Protein AF-A0A6I7DED6-F1 (afdb_monomer_lite)

Radius of gyration: 20.71 Å; chains: 1; bounding box: 30×33×82 Å

Structure (mmCIF, N/CA/C/O backbone):
data_AF-A0A6I7DED6-F1
#
_entry.id   AF-A0A6I7DED6-F1
#
loop_
_atom_site.group_PDB
_atom_site.id
_atom_site.type_symbol
_atom_site.label_atom_id
_atom_site.label_alt_id
_atom_site.label_comp_id
_atom_site.label_asym_id
_atom_site.label_entity_id
_atom_site.label_seq_id
_atom_site.pdbx_PDB_ins_code
_atom_site.Cartn_x
_atom_site.Cartn_y
_atom_site.Cartn_z
_atom_site.occupancy
_atom_site.B_iso_or_equiv
_atom_site.auth_seq_id
_atom_site.auth_comp_id
_atom_site.auth_asym_id
_atom_site.auth_atom_id
_atom_site.pdbx_PDB_model_num
ATOM 1 N N . MET A 1 1 ? -11.216 18.314 -43.670 1.00 57.22 1 MET A N 1
ATOM 2 C CA . MET A 1 1 ? -9.774 18.507 -43.387 1.00 57.22 1 MET A CA 1
ATOM 3 C C . MET A 1 1 ? -9.491 18.826 -41.912 1.00 57.22 1 MET A C 1
ATOM 5 O O . MET A 1 1 ? -8.658 18.151 -41.330 1.00 57.22 1 MET A O 1
ATOM 9 N N . TYR A 1 2 ? -10.219 19.747 -41.261 1.00 56.91 2 TYR A N 1
ATOM 10 C CA . TYR A 1 2 ? -9.997 20.108 -39.842 1.00 56.91 2 TYR A CA 1
ATOM 11 C C . TYR A 1 2 ? -10.284 19.008 -38.801 1.00 56.91 2 TYR A C 1
ATOM 13 O O . TYR A 1 2 ? -9.629 18.969 -37.765 1.00 56.91 2 TYR A O 1
ATOM 21 N N . GLN A 1 3 ? -11.242 18.110 -39.054 1.00 53.66 3 GLN A N 1
ATOM 22 C CA . GLN A 1 3 ? -11.591 17.065 -38.080 1.00 53.66 3 GLN A CA 1
ATOM 23 C C . GLN A 1 3 ? -10.501 15.985 -37.947 1.00 53.66 3 GLN A C 1
ATOM 25 O O . GLN A 1 3 ? -10.316 15.469 -36.857 1.00 53.66 3 GLN A O 1
ATOM 30 N N . SER A 1 4 ? -9.741 15.688 -39.011 1.00 61.19 4 SER A N 1
ATOM 31 C CA . SER A 1 4 ? -8.722 14.621 -39.000 1.00 61.19 4 SER A CA 1
ATOM 32 C C . SER A 1 4 ? -7.503 14.993 -38.150 1.00 61.19 4 SER A C 1
ATOM 34 O O . SER A 1 4 ? -7.082 14.225 -37.297 1.00 61.19 4 SER A O 1
ATOM 36 N N . ILE A 1 5 ? -6.997 16.219 -38.318 1.00 61.72 5 ILE A N 1
ATOM 37 C CA . ILE A 1 5 ? -5.793 16.709 -37.625 1.00 61.72 5 ILE A CA 1
ATOM 38 C C . ILE A 1 5 ? -6.022 16.786 -36.109 1.00 61.72 5 ILE A C 1
ATOM 40 O O . ILE A 1 5 ? -5.119 16.501 -35.327 1.00 61.72 5 ILE A O 1
ATOM 44 N N . ARG A 1 6 ? -7.244 17.147 -35.692 1.00 59.25 6 ARG A N 1
ATOM 45 C CA . ARG A 1 6 ? -7.618 17.276 -34.278 1.00 59.25 6 ARG A CA 1
ATOM 46 C C . ARG A 1 6 ? -7.724 15.916 -33.581 1.00 59.25 6 ARG A C 1
ATOM 48 O O . ARG A 1 6 ? -7.391 15.824 -32.403 1.00 59.25 6 ARG A O 1
ATOM 55 N N . SER A 1 7 ? -8.132 14.870 -34.300 1.00 66.25 7 SER A N 1
ATOM 56 C CA . SER A 1 7 ? -8.126 13.491 -33.799 1.00 66.25 7 SER A CA 1
ATOM 57 C C . SER A 1 7 ? -6.698 12.974 -33.604 1.00 66.25 7 SER A C 1
ATOM 59 O O . SER A 1 7 ? -6.367 12.497 -32.521 1.00 66.25 7 SER A O 1
ATOM 61 N N . ASP A 1 8 ? -5.816 13.190 -34.586 1.00 71.50 8 ASP A N 1
ATOM 62 C CA . ASP A 1 8 ? -4.416 12.742 -34.532 1.00 71.50 8 ASP A CA 1
ATOM 63 C C . ASP A 1 8 ? -3.623 13.390 -33.383 1.00 71.50 8 ASP A C 1
ATOM 65 O O . ASP A 1 8 ? -2.753 12.766 -32.768 1.00 71.50 8 ASP A O 1
ATOM 69 N N . THR A 1 9 ? -3.898 14.662 -33.072 1.00 77.81 9 THR A N 1
ATOM 70 C CA . THR A 1 9 ? -3.271 15.356 -31.936 1.00 77.81 9 THR A CA 1
ATOM 71 C C . THR A 1 9 ? -3.750 14.815 -30.594 1.00 77.81 9 THR A C 1
ATOM 73 O O . THR A 1 9 ? -2.935 14.634 -29.691 1.00 77.81 9 THR A O 1
ATOM 76 N N . VAL A 1 10 ? -5.043 14.495 -30.477 1.00 77.94 10 VAL A N 1
ATOM 77 C CA . VAL A 1 10 ? -5.623 13.926 -29.253 1.00 77.94 10 VAL A CA 1
ATOM 78 C C . VAL A 1 10 ? -5.070 12.521 -29.004 1.00 77.94 10 VAL A C 1
ATOM 80 O O . VAL A 1 10 ? -4.682 12.207 -27.882 1.00 77.94 10 VAL A O 1
ATOM 83 N N . GLU A 1 11 ? -4.933 11.693 -30.042 1.00 75.94 11 GLU A N 1
ATOM 84 C CA . GLU A 1 11 ? -4.332 10.359 -29.920 1.00 75.94 11 GLU A CA 1
ATOM 85 C C . GLU A 1 11 ? -2.867 10.418 -29.466 1.00 75.94 11 GLU A C 1
ATOM 87 O O . GLU A 1 11 ? -2.466 9.695 -28.550 1.00 75.94 11 GLU A O 1
ATOM 92 N N . LYS A 1 12 ? -2.067 11.327 -30.037 1.00 79.50 12 LYS A N 1
ATOM 93 C CA . LYS A 1 12 ? -0.667 11.532 -29.625 1.00 79.50 12 LYS A CA 1
ATOM 94 C C . LYS A 1 12 ? -0.550 12.015 -28.181 1.00 79.50 12 LYS A C 1
ATOM 96 O O . LYS A 1 12 ? 0.339 11.553 -27.462 1.00 79.50 12 LYS A O 1
ATOM 101 N N . GLU A 1 13 ? -1.432 12.907 -27.735 1.00 81.12 13 GLU A N 1
ATOM 102 C CA . GLU A 1 13 ? -1.472 13.359 -26.340 1.00 81.12 13 GLU A CA 1
ATOM 103 C C . GLU A 1 13 ? -1.863 12.234 -25.379 1.00 81.12 13 GLU A C 1
ATOM 105 O O . GLU A 1 13 ? -1.219 12.067 -24.340 1.00 81.12 13 GLU A O 1
ATOM 110 N N . ILE A 1 14 ? -2.852 11.411 -25.740 1.00 77.00 14 ILE A N 1
ATOM 111 C CA . ILE A 1 14 ? -3.254 10.241 -24.951 1.00 77.00 14 ILE A CA 1
ATOM 112 C C . ILE A 1 1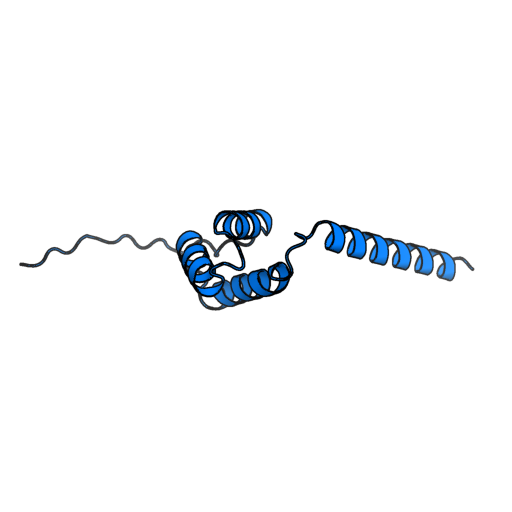4 ? -2.085 9.258 -24.834 1.00 77.00 14 ILE A C 1
ATOM 114 O O . ILE A 1 14 ? -1.726 8.862 -23.724 1.00 77.00 14 ILE A O 1
ATOM 118 N N . ILE A 1 15 ? -1.434 8.910 -25.949 1.00 77.81 15 ILE A N 1
ATOM 119 C CA . ILE A 1 15 ? -0.274 8.004 -25.963 1.00 77.81 15 ILE A CA 1
ATOM 120 C C . ILE A 1 15 ? 0.877 8.584 -25.130 1.00 77.81 15 ILE A C 1
ATOM 122 O O . ILE A 1 15 ? 1.478 7.873 -24.323 1.00 77.81 15 ILE A O 1
ATOM 126 N N . SER A 1 16 ? 1.164 9.880 -25.272 1.00 78.75 16 SER A N 1
ATOM 127 C CA . SER A 1 16 ? 2.192 10.586 -24.498 1.00 78.75 16 SER A CA 1
ATOM 128 C C . SER A 1 16 ? 1.905 10.546 -22.995 1.00 78.75 16 SER A C 1
ATOM 130 O O . SER A 1 16 ? 2.789 10.204 -22.208 1.00 78.75 16 SER A O 1
ATOM 132 N N . ASN A 1 17 ? 0.664 10.808 -22.581 1.00 77.06 17 ASN A N 1
ATOM 133 C CA . ASN A 1 17 ? 0.257 10.761 -21.177 1.00 77.06 17 ASN A CA 1
ATOM 134 C C . ASN A 1 17 ? 0.315 9.340 -20.604 1.00 77.06 17 ASN A C 1
ATOM 136 O O . ASN A 1 17 ? 0.821 9.147 -19.498 1.00 77.06 17 ASN A O 1
ATOM 140 N N . VAL A 1 18 ? -0.112 8.333 -21.370 1.00 73.19 18 VAL A N 1
ATOM 141 C CA . VAL A 1 18 ? 0.010 6.921 -20.982 1.00 73.19 18 VAL A CA 1
ATOM 142 C C . VAL A 1 18 ? 1.479 6.520 -20.840 1.00 73.19 18 VAL A C 1
ATOM 144 O O . VAL A 1 18 ? 1.847 5.869 -19.863 1.00 73.19 18 VAL A O 1
ATOM 147 N N . ASN A 1 19 ? 2.341 6.934 -21.768 1.00 73.19 19 ASN A N 1
ATOM 148 C CA . ASN A 1 19 ? 3.771 6.637 -21.714 1.00 73.19 19 ASN A CA 1
ATOM 149 C C . ASN A 1 19 ? 4.457 7.334 -20.535 1.00 73.19 19 ASN A C 1
ATOM 151 O O . ASN A 1 19 ? 5.252 6.699 -19.846 1.00 73.19 19 ASN A O 1
ATOM 155 N N . LYS A 1 20 ? 4.110 8.593 -20.239 1.00 69.75 20 LYS A N 1
ATOM 156 C CA . LYS A 1 20 ? 4.589 9.311 -19.045 1.00 69.75 20 LYS A CA 1
ATOM 157 C C . LYS A 1 20 ? 4.146 8.623 -17.754 1.00 69.75 20 LYS A C 1
ATOM 159 O O . LYS A 1 20 ? 4.959 8.453 -16.850 1.00 69.75 20 LYS A O 1
ATOM 164 N N . ALA A 1 21 ? 2.891 8.177 -17.684 1.00 64.69 21 ALA A N 1
ATOM 165 C CA . ALA A 1 21 ? 2.367 7.434 -16.540 1.00 64.69 21 ALA A CA 1
ATOM 166 C C . ALA A 1 21 ? 3.046 6.065 -16.372 1.00 64.69 21 ALA A C 1
ATOM 168 O O . ALA A 1 21 ? 3.315 5.645 -15.254 1.00 64.69 21 ALA A O 1
ATOM 169 N N . LYS A 1 22 ? 3.366 5.368 -17.470 1.00 60.75 22 LYS A N 1
ATOM 170 C CA . LYS A 1 22 ? 4.140 4.117 -17.432 1.00 60.75 22 LYS A CA 1
ATOM 171 C C . LYS A 1 22 ? 5.590 4.357 -17.011 1.00 60.75 22 LYS A C 1
ATOM 173 O O . LYS A 1 22 ? 6.117 3.598 -16.207 1.00 60.75 22 LYS A O 1
ATOM 178 N N . ALA A 1 23 ? 6.221 5.414 -17.518 1.00 62.34 23 ALA A N 1
ATOM 179 C CA . ALA A 1 23 ? 7.605 5.762 -17.206 1.00 62.34 23 ALA A CA 1
ATOM 180 C C . ALA A 1 23 ? 7.797 6.242 -15.757 1.00 62.34 23 ALA A C 1
ATOM 182 O O . ALA A 1 23 ? 8.888 6.095 -15.211 1.00 62.34 23 ALA A O 1
ATOM 183 N N . SER A 1 24 ? 6.755 6.790 -15.122 1.00 62.16 24 SER A N 1
ATOM 184 C CA . SER A 1 24 ? 6.795 7.200 -13.713 1.00 62.16 24 SER A CA 1
ATOM 185 C C . SER A 1 24 ? 6.614 6.038 -12.728 1.00 62.16 24 SER A C 1
ATOM 187 O O . SER A 1 24 ? 6.867 6.211 -11.530 1.00 62.16 24 SER A O 1
ATOM 189 N N . LYS A 1 25 ? 6.209 4.850 -13.205 1.00 65.25 25 LYS A N 1
ATOM 190 C CA . LYS A 1 25 ? 6.080 3.663 -12.358 1.00 65.25 25 LYS A CA 1
ATOM 191 C C . LYS A 1 25 ? 7.454 3.144 -11.913 1.00 65.25 25 LYS A C 1
ATOM 193 O O . LYS A 1 25 ? 8.425 3.192 -12.672 1.00 65.25 25 LYS A O 1
ATOM 198 N N . PRO A 1 26 ? 7.557 2.594 -10.693 1.00 72.44 26 PRO A N 1
ATOM 199 C CA . PRO A 1 26 ? 8.748 1.879 -10.253 1.00 72.44 26 PRO A CA 1
ATOM 200 C C . PRO A 1 26 ? 9.086 0.726 -11.208 1.00 72.44 26 PRO A C 1
ATOM 202 O O . PRO A 1 26 ? 8.214 -0.056 -11.565 1.00 72.44 26 PRO A O 1
ATOM 205 N N . ARG A 1 27 ? 10.369 0.566 -11.556 1.00 73.12 27 ARG A N 1
ATOM 206 C CA . ARG A 1 27 ? 10.888 -0.498 -12.448 1.00 73.12 27 ARG A CA 1
ATOM 207 C C . ARG A 1 27 ? 10.763 -1.934 -11.904 1.00 73.12 27 ARG A C 1
ATOM 2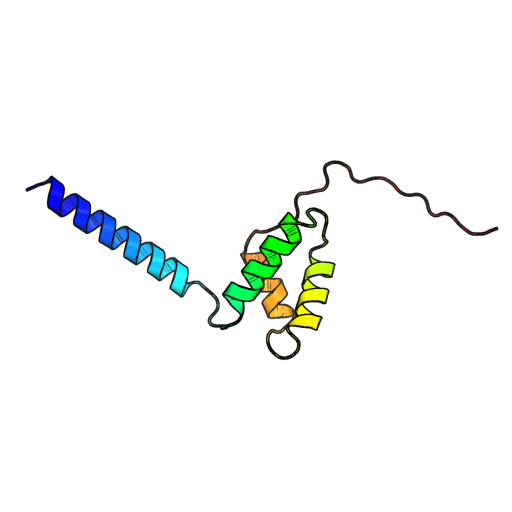09 O O . ARG A 1 27 ? 11.307 -2.856 -12.498 1.00 73.12 27 ARG A O 1
ATOM 216 N N . ASN A 1 28 ? 10.113 -2.133 -10.762 1.00 80.81 28 ASN A N 1
ATOM 217 C CA . ASN A 1 28 ? 9.999 -3.450 -10.145 1.00 80.81 28 ASN A CA 1
ATOM 218 C C . ASN A 1 28 ? 8.816 -4.212 -10.764 1.00 80.81 28 ASN A C 1
ATOM 220 O O . ASN A 1 28 ? 7.701 -3.693 -10.775 1.00 80.81 28 ASN A O 1
ATOM 224 N N . SER A 1 29 ? 9.051 -5.443 -11.225 1.00 83.06 29 SER A N 1
ATOM 225 C CA . SER A 1 29 ? 8.039 -6.308 -11.849 1.00 83.06 29 SER A CA 1
ATOM 226 C C . SER A 1 29 ? 6.831 -6.586 -10.952 1.00 83.06 29 SER A C 1
ATOM 228 O O . SER A 1 29 ? 5.732 -6.786 -11.454 1.00 83.06 29 SER A O 1
ATOM 230 N N . TYR A 1 30 ? 7.013 -6.548 -9.631 1.00 85.88 30 TYR A N 1
ATOM 231 C CA . TYR A 1 30 ? 5.954 -6.789 -8.651 1.00 85.88 30 TYR A CA 1
ATOM 232 C C . TYR A 1 30 ? 5.116 -5.545 -8.336 1.00 85.88 30 TYR A C 1
ATOM 234 O O . TYR A 1 30 ? 4.182 -5.633 -7.547 1.00 85.88 30 TYR A O 1
ATOM 242 N N . TYR A 1 31 ? 5.426 -4.375 -8.909 1.00 85.56 31 TYR A N 1
ATOM 243 C CA . TYR A 1 31 ? 4.715 -3.135 -8.586 1.00 85.56 31 TYR A CA 1
ATOM 244 C C . TYR A 1 31 ? 3.213 -3.220 -8.876 1.00 85.56 31 TYR A C 1
ATOM 246 O O . TYR A 1 31 ? 2.405 -2.926 -7.996 1.00 85.56 31 TYR A O 1
ATOM 254 N N . ASP A 1 32 ? 2.841 -3.633 -10.091 1.00 84.81 32 ASP A N 1
ATOM 255 C CA . ASP A 1 32 ? 1.435 -3.685 -10.505 1.00 84.81 32 ASP A CA 1
ATOM 256 C C . ASP A 1 32 ? 0.653 -4.738 -9.698 1.00 84.81 32 ASP A C 1
ATOM 258 O O . ASP A 1 32 ? -0.464 -4.470 -9.255 1.00 84.81 32 ASP A O 1
ATOM 262 N N . GLU A 1 33 ? 1.267 -5.894 -9.429 1.00 88.12 33 GLU A N 1
ATOM 263 C CA . GLU A 1 33 ? 0.686 -6.955 -8.597 1.00 88.12 33 GLU A CA 1
ATOM 264 C C . GLU A 1 33 ? 0.457 -6.477 -7.156 1.00 88.12 33 GLU A C 1
ATOM 266 O O . GLU A 1 33 ? -0.653 -6.564 -6.632 1.00 88.12 33 GLU A O 1
ATOM 271 N N . VAL A 1 34 ? 1.480 -5.888 -6.532 1.00 88.56 34 VAL A N 1
ATOM 272 C CA . VAL A 1 34 ? 1.398 -5.370 -5.161 1.00 88.56 34 VAL A CA 1
ATOM 273 C C . VAL A 1 34 ? 0.341 -4.271 -5.053 1.00 88.56 34 VAL A C 1
ATOM 275 O O . VAL A 1 34 ? -0.436 -4.266 -4.100 1.00 88.56 34 VAL A O 1
ATOM 278 N N . MET A 1 35 ? 0.268 -3.354 -6.024 1.00 86.75 35 MET A N 1
ATOM 279 C CA . MET A 1 35 ? -0.776 -2.322 -6.061 1.00 86.75 35 MET A CA 1
ATOM 280 C C . MET A 1 35 ? -2.182 -2.922 -6.151 1.00 86.75 35 MET A C 1
ATOM 282 O O . MET A 1 35 ? -3.090 -2.441 -5.471 1.00 86.75 35 MET A O 1
ATOM 286 N N . ALA A 1 36 ? -2.365 -3.979 -6.948 1.00 88.38 36 ALA A N 1
ATOM 287 C CA . ALA A 1 36 ? -3.643 -4.677 -7.048 1.00 88.38 36 ALA A CA 1
ATOM 288 C C . ALA A 1 36 ? -4.037 -5.331 -5.714 1.00 88.38 36 ALA A C 1
ATOM 290 O O . ALA A 1 36 ? -5.167 -5.155 -5.256 1.00 88.38 36 ALA A O 1
ATOM 291 N N . VAL A 1 37 ? -3.096 -6.008 -5.047 1.00 88.62 37 VAL A N 1
ATOM 292 C CA . VAL A 1 37 ? -3.323 -6.615 -3.725 1.00 88.62 37 VAL A CA 1
ATOM 293 C C . VAL A 1 37 ? -3.685 -5.558 -2.684 1.00 88.62 37 VAL A C 1
ATOM 295 O O . VAL A 1 37 ? -4.637 -5.747 -1.926 1.00 88.62 37 VAL A O 1
ATOM 298 N N . ILE A 1 38 ? -2.970 -4.428 -2.659 1.00 87.19 38 ILE A N 1
ATOM 299 C CA . ILE A 1 38 ? -3.257 -3.303 -1.758 1.00 87.19 38 ILE A CA 1
ATOM 300 C C . ILE A 1 38 ? -4.698 -2.817 -1.950 1.00 87.19 38 ILE A C 1
ATOM 302 O O . ILE A 1 38 ? -5.446 -2.713 -0.975 1.00 87.19 38 ILE A O 1
ATOM 306 N N . LYS A 1 39 ? -5.101 -2.571 -3.202 1.00 85.81 39 LYS A N 1
ATOM 307 C CA . LYS A 1 39 ? -6.444 -2.086 -3.537 1.00 85.81 39 LYS A CA 1
ATOM 308 C C . LYS A 1 39 ? -7.530 -3.069 -3.089 1.00 85.81 39 LYS A C 1
ATOM 310 O O . LYS A 1 39 ? -8.423 -2.682 -2.341 1.00 85.81 39 LYS A O 1
ATOM 315 N N . LEU A 1 40 ? -7.413 -4.341 -3.473 1.00 87.00 40 LEU A N 1
ATOM 316 C CA . LEU A 1 40 ? -8.372 -5.392 -3.104 1.00 87.00 40 LEU A CA 1
ATOM 317 C C . LEU A 1 40 ? -8.478 -5.572 -1.585 1.00 87.00 40 LEU A C 1
ATOM 319 O O . LEU A 1 40 ? -9.560 -5.808 -1.045 1.00 87.00 40 LEU A O 1
ATOM 323 N N . THR A 1 41 ? -7.355 -5.446 -0.876 1.00 86.88 41 THR A N 1
ATOM 324 C CA . THR A 1 41 ? -7.338 -5.594 0.582 1.00 86.88 41 THR A CA 1
ATOM 325 C C . THR A 1 41 ? -8.098 -4.463 1.266 1.00 86.88 41 THR A C 1
ATOM 327 O O . THR A 1 41 ? -8.839 -4.732 2.208 1.00 86.88 41 THR A O 1
ATOM 330 N N . TRP A 1 42 ? -7.974 -3.222 0.791 1.00 84.81 42 TRP A N 1
ATOM 331 C CA . TRP A 1 42 ? -8.726 -2.093 1.347 1.00 84.81 42 TRP A CA 1
ATOM 332 C C . TRP A 1 42 ? -10.190 -2.048 0.922 1.00 84.81 42 TRP A C 1
ATOM 334 O O . TRP A 1 42 ? -11.018 -1.615 1.715 1.00 84.81 42 TRP A O 1
ATOM 344 N N . GLU A 1 43 ? -10.537 -2.558 -0.259 1.00 82.69 43 GLU A N 1
ATOM 345 C CA . GLU A 1 43 ? -11.942 -2.766 -0.635 1.00 82.69 43 GLU A CA 1
ATOM 346 C C . GLU A 1 43 ? -12.627 -3.766 0.308 1.00 82.69 43 GLU A C 1
ATOM 348 O O . GLU A 1 43 ? -13.756 -3.547 0.744 1.00 82.69 43 GLU A O 1
ATOM 353 N N . LYS A 1 44 ? -11.930 -4.850 0.673 1.00 85.75 44 LYS A N 1
ATOM 354 C CA . LYS A 1 44 ? -12.458 -5.876 1.582 1.00 85.75 44 LYS A CA 1
ATOM 355 C C . LYS A 1 44 ? -12.418 -5.455 3.054 1.00 85.75 44 LYS A C 1
ATOM 357 O O . LYS A 1 44 ? -13.322 -5.785 3.819 1.00 85.75 44 LYS A O 1
ATOM 362 N N . TYR A 1 45 ? -11.362 -4.754 3.456 1.00 84.50 45 TYR A N 1
ATOM 363 C CA . TYR A 1 45 ? -11.107 -4.328 4.829 1.00 84.50 45 TYR A CA 1
ATOM 364 C C . TYR A 1 45 ? -10.794 -2.825 4.858 1.00 84.50 45 TYR A C 1
ATOM 366 O O . TYR A 1 45 ? -9.630 -2.436 4.999 1.00 84.50 45 TYR A O 1
ATOM 374 N N . PRO A 1 46 ? -11.816 -1.956 4.777 1.00 77.56 46 PRO A N 1
ATOM 375 C CA . PRO A 1 46 ? -11.619 -0.506 4.694 1.00 77.56 46 PRO A CA 1
ATOM 376 C C . PRO A 1 46 ? -10.930 0.078 5.932 1.00 77.56 46 PRO A C 1
ATOM 378 O O . PRO A 1 46 ? -10.280 1.110 5.844 1.00 77.56 46 PRO A O 1
ATOM 381 N N . CYS A 1 47 ? -11.004 -0.609 7.076 1.00 77.94 47 CYS A N 1
ATOM 382 C CA . CYS A 1 47 ? -10.341 -0.213 8.321 1.00 77.94 47 CYS A CA 1
ATOM 383 C C . CYS A 1 47 ? -8.941 -0.834 8.506 1.00 77.94 47 CYS A C 1
ATOM 385 O O . CYS A 1 47 ? -8.353 -0.691 9.580 1.00 77.94 47 CYS A O 1
ATOM 387 N N . ALA A 1 48 ? -8.403 -1.563 7.519 1.00 80.56 48 ALA A N 1
ATOM 388 C CA . ALA A 1 48 ? -7.092 -2.197 7.648 1.00 80.56 48 ALA A CA 1
ATOM 389 C C . ALA A 1 48 ? -5.987 -1.143 7.798 1.00 80.56 48 ALA A C 1
ATOM 391 O O . ALA A 1 48 ? -5.825 -0.246 6.965 1.00 80.56 48 ALA A O 1
ATOM 392 N N . SER A 1 49 ? -5.191 -1.267 8.862 1.00 83.81 49 SER A N 1
ATOM 393 C CA . SER A 1 49 ? -4.118 -0.315 9.134 1.00 83.81 49 SER A CA 1
ATOM 394 C C . SER A 1 49 ? -3.023 -0.398 8.068 1.00 83.81 49 SER A C 1
ATOM 396 O O . SER A 1 49 ? -2.627 -1.481 7.633 1.00 83.81 49 SER A O 1
ATOM 398 N N . LYS A 1 50 ? -2.474 0.762 7.683 1.00 85.31 50 LYS A N 1
ATOM 399 C CA . LYS A 1 50 ? -1.337 0.851 6.751 1.00 85.31 50 LYS A CA 1
ATOM 400 C C . LYS A 1 50 ? -0.164 -0.026 7.205 1.00 85.31 50 LYS A C 1
ATOM 402 O O . LYS A 1 50 ? 0.418 -0.743 6.400 1.00 85.31 50 LYS A O 1
ATOM 407 N N . THR A 1 51 ? 0.168 0.013 8.493 1.00 86.81 51 THR A N 1
ATOM 408 C CA . THR A 1 51 ? 1.269 -0.775 9.063 1.00 86.81 51 THR A CA 1
ATOM 409 C C . THR A 1 51 ? 0.984 -2.275 9.011 1.00 86.81 51 THR A C 1
ATOM 411 O O . THR A 1 51 ? 1.861 -3.040 8.619 1.00 86.81 51 THR A O 1
ATOM 414 N N . GLY A 1 52 ? -0.238 -2.702 9.353 1.00 88.56 52 GLY A N 1
ATOM 415 C CA . GLY A 1 52 ? -0.638 -4.110 9.285 1.00 88.56 52 GLY A CA 1
ATOM 416 C C . GLY A 1 52 ? -0.588 -4.654 7.858 1.00 88.56 52 GLY A C 1
ATOM 417 O O . GLY A 1 52 ? -0.020 -5.720 7.629 1.00 88.56 52 GLY A O 1
ATOM 418 N N . LEU A 1 53 ? -1.082 -3.873 6.892 1.00 89.25 53 LEU A N 1
ATOM 419 C CA . LEU A 1 53 ? -1.003 -4.194 5.468 1.00 89.25 53 LEU A CA 1
ATOM 420 C C . LEU A 1 53 ? 0.452 -4.353 5.005 1.00 89.25 53 LEU A C 1
ATOM 422 O O . LEU A 1 53 ? 0.798 -5.362 4.400 1.00 89.25 53 LEU A O 1
ATOM 426 N N . ILE A 1 54 ? 1.319 -3.382 5.317 1.00 90.31 54 ILE A N 1
ATOM 427 C CA . ILE A 1 54 ? 2.740 -3.436 4.941 1.00 90.31 54 ILE A CA 1
ATOM 428 C C . ILE A 1 54 ? 3.412 -4.669 5.550 1.00 90.31 54 ILE A C 1
ATOM 430 O O . ILE A 1 54 ? 4.185 -5.329 4.866 1.00 90.31 54 ILE A O 1
ATOM 434 N N . ASN A 1 55 ? 3.107 -5.017 6.802 1.00 91.25 55 ASN A N 1
ATOM 435 C CA . ASN A 1 55 ? 3.663 -6.210 7.443 1.00 91.25 55 ASN A CA 1
ATOM 436 C C . ASN A 1 55 ? 3.241 -7.500 6.731 1.00 91.25 55 ASN A C 1
ATOM 438 O O . ASN A 1 55 ? 4.094 -8.346 6.466 1.00 91.25 55 ASN A O 1
ATOM 442 N N . ALA A 1 56 ? 1.961 -7.622 6.376 1.00 91.25 56 ALA A N 1
ATOM 443 C CA . ALA A 1 56 ? 1.454 -8.766 5.623 1.00 91.25 56 ALA A CA 1
ATOM 444 C C . ALA A 1 56 ? 2.093 -8.859 4.226 1.00 91.25 56 ALA A C 1
ATOM 446 O O . ALA A 1 56 ? 2.520 -9.935 3.810 1.00 91.25 56 ALA A O 1
ATOM 447 N N . LEU A 1 57 ? 2.239 -7.724 3.533 1.00 90.81 57 LEU A N 1
ATOM 448 C CA . LEU A 1 57 ? 2.924 -7.659 2.240 1.00 90.81 57 LEU A CA 1
ATOM 449 C C . LEU A 1 57 ? 4.403 -8.039 2.359 1.00 90.81 57 LEU A C 1
ATOM 451 O O . LEU A 1 57 ? 4.896 -8.783 1.523 1.00 90.81 57 LEU A O 1
ATOM 455 N N . CYS A 1 58 ? 5.113 -7.580 3.392 1.00 9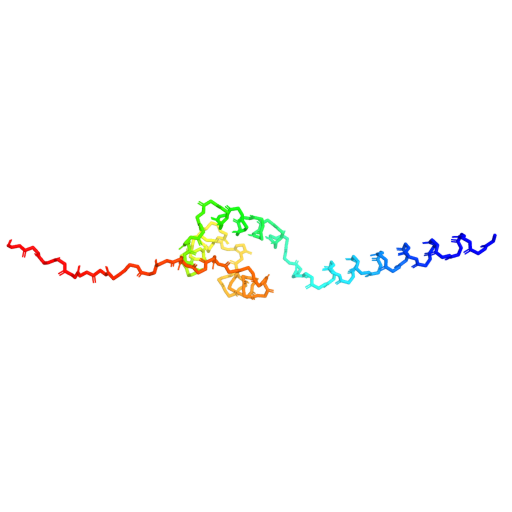0.94 58 CYS A N 1
ATOM 456 C CA . CYS A 1 58 ? 6.508 -7.967 3.623 1.00 90.94 58 CYS A CA 1
ATOM 457 C C . CYS A 1 58 ? 6.668 -9.473 3.832 1.00 90.94 58 CYS A C 1
ATOM 459 O O . CYS A 1 58 ? 7.651 -10.041 3.372 1.00 90.94 58 CYS A O 1
ATOM 461 N N . PHE A 1 59 ? 5.721 -10.102 4.529 1.00 90.38 59 PHE A N 1
ATOM 462 C CA . PHE A 1 59 ? 5.732 -11.544 4.736 1.00 90.38 59 PHE A CA 1
ATOM 463 C C . PHE A 1 59 ? 5.459 -12.298 3.426 1.00 90.38 59 PHE A C 1
ATOM 465 O O . PHE A 1 59 ? 6.168 -13.242 3.097 1.00 90.38 59 PHE A O 1
ATOM 472 N N . HIS A 1 60 ? 4.473 -11.852 2.643 1.00 90.31 60 HIS A N 1
ATOM 473 C CA . HIS A 1 60 ? 4.089 -12.510 1.391 1.00 90.31 60 HIS A CA 1
ATOM 474 C C . HIS A 1 60 ? 5.107 -12.309 0.253 1.00 90.31 60 HIS A C 1
ATOM 476 O O . HIS A 1 60 ? 5.383 -13.225 -0.519 1.00 90.31 60 HIS A O 1
ATOM 482 N N . TYR A 1 61 ? 5.695 -11.115 0.164 1.00 88.56 61 TYR A N 1
ATOM 483 C CA . TYR A 1 61 ? 6.697 -10.731 -0.834 1.00 88.56 61 TYR A CA 1
ATOM 484 C C . TYR A 1 61 ? 8.121 -10.739 -0.265 1.00 88.56 61 TYR A C 1
ATOM 486 O O . TYR A 1 61 ? 8.975 -9.970 -0.722 1.00 88.56 61 TYR A O 1
ATOM 494 N N . HIS A 1 62 ? 8.379 -11.596 0.729 1.00 84.50 62 HIS A N 1
ATOM 495 C CA . HIS A 1 62 ? 9.702 -11.765 1.325 1.00 84.50 62 HIS A CA 1
ATOM 496 C C . HIS A 1 62 ? 10.759 -11.988 0.229 1.00 84.50 62 HIS A C 1
ATOM 498 O O . HIS A 1 62 ? 10.489 -12.668 -0.760 1.00 84.50 62 HIS A O 1
ATOM 504 N N . GLU A 1 63 ? 11.924 -11.343 0.362 1.00 83.94 63 GLU A N 1
ATOM 505 C CA . GLU A 1 63 ? 13.035 -11.303 -0.617 1.00 83.94 63 GLU A CA 1
ATOM 506 C C . GLU A 1 63 ? 12.739 -10.675 -1.994 1.00 83.94 63 GLU A C 1
ATOM 508 O O . GLU A 1 63 ? 13.667 -10.249 -2.680 1.00 83.94 63 GLU A O 1
ATOM 513 N N . LYS A 1 64 ? 11.471 -10.527 -2.393 1.00 86.62 64 LYS A N 1
ATOM 514 C CA . LYS A 1 64 ? 11.076 -9.936 -3.685 1.00 86.62 64 LYS A CA 1
ATOM 515 C C . LYS A 1 64 ? 11.005 -8.414 -3.634 1.00 86.62 64 LYS A C 1
ATOM 517 O O . LYS A 1 64 ? 11.393 -7.726 -4.581 1.00 86.62 64 LYS A O 1
ATOM 522 N N . VAL A 1 65 ? 10.467 -7.875 -2.539 1.00 86.75 65 VAL A N 1
ATOM 523 C CA . VAL A 1 65 ? 10.268 -6.433 -2.365 1.00 86.75 65 VAL A CA 1
ATOM 524 C C . VAL A 1 65 ? 10.595 -6.030 -0.931 1.00 86.75 65 VAL A C 1
ATOM 526 O O . VAL A 1 65 ? 10.051 -6.570 0.028 1.00 86.75 65 VAL A O 1
ATOM 529 N N . SER A 1 66 ? 11.470 -5.036 -0.770 1.00 88.50 66 SER A N 1
ATOM 530 C CA . SER A 1 66 ? 11.826 -4.537 0.560 1.00 88.50 66 SER A CA 1
ATOM 531 C C . SER A 1 66 ? 10.649 -3.827 1.240 1.00 88.50 66 SER A C 1
ATOM 533 O O . SER A 1 66 ? 9.827 -3.177 0.584 1.00 88.50 66 SER A O 1
ATOM 535 N N . ARG A 1 67 ? 10.612 -3.852 2.580 1.00 89.44 67 ARG A N 1
ATOM 536 C CA . ARG A 1 67 ? 9.630 -3.089 3.371 1.00 89.44 67 ARG A CA 1
ATOM 537 C C . ARG A 1 67 ? 9.617 -1.603 3.010 1.00 89.44 67 ARG A C 1
ATOM 539 O O . ARG A 1 67 ? 8.543 -1.016 2.895 1.00 89.44 67 ARG A O 1
ATOM 546 N N . ASN A 1 68 ? 10.787 -0.996 2.810 1.00 90.31 68 ASN A N 1
ATOM 547 C CA . ASN A 1 68 ? 10.885 0.420 2.447 1.00 90.31 68 ASN A CA 1
ATOM 548 C C . ASN A 1 68 ? 10.261 0.691 1.079 1.00 90.31 68 ASN A C 1
ATOM 550 O O . ASN A 1 68 ? 9.544 1.675 0.913 1.00 90.31 68 ASN A O 1
ATOM 554 N N . THR A 1 69 ? 10.483 -0.201 0.114 1.00 88.94 69 THR A N 1
ATOM 555 C CA . THR A 1 69 ? 9.868 -0.118 -1.212 1.00 88.94 69 THR A CA 1
ATOM 556 C C . THR A 1 69 ? 8.344 -0.192 -1.111 1.00 88.94 69 THR A C 1
ATOM 558 O O . THR A 1 69 ? 7.671 0.693 -1.634 1.00 88.94 69 THR A O 1
ATOM 561 N N . LEU A 1 70 ? 7.806 -1.164 -0.366 1.00 88.75 70 LEU A N 1
ATOM 562 C CA . LEU A 1 70 ? 6.363 -1.304 -0.128 1.00 88.75 70 LEU A CA 1
ATOM 5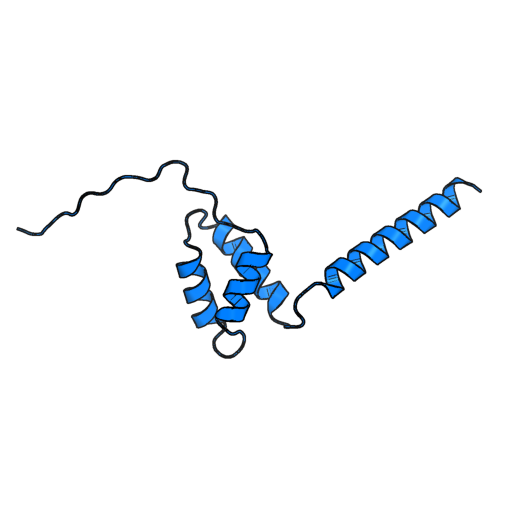63 C C . LEU A 1 70 ? 5.772 -0.069 0.568 1.00 88.75 70 LEU A C 1
ATOM 565 O O . LEU A 1 70 ? 4.758 0.469 0.129 1.00 88.75 70 LEU A O 1
ATOM 569 N N . SER A 1 71 ? 6.435 0.439 1.609 1.00 88.56 71 SER A N 1
ATOM 570 C CA . SER A 1 71 ? 6.007 1.649 2.323 1.00 88.56 71 SER A CA 1
ATOM 571 C C . SER A 1 71 ? 5.988 2.884 1.416 1.00 88.56 71 SER A C 1
ATOM 573 O O . SER A 1 71 ? 5.029 3.664 1.432 1.00 88.56 71 SER A O 1
ATOM 575 N N . ASN A 1 72 ? 7.014 3.046 0.575 1.00 88.88 72 ASN A N 1
ATOM 576 C CA . ASN A 1 72 ? 7.101 4.136 -0.396 1.00 88.88 72 ASN A CA 1
ATOM 577 C C . ASN A 1 72 ? 5.995 4.046 -1.442 1.00 88.88 72 ASN A C 1
ATOM 579 O O . ASN A 1 72 ? 5.375 5.051 -1.774 1.00 88.88 72 ASN A O 1
ATOM 583 N N . TRP A 1 73 ? 5.739 2.850 -1.952 1.00 89.69 73 TRP A N 1
ATOM 584 C CA . TRP A 1 73 ? 4.692 2.587 -2.926 1.00 89.69 73 TRP A CA 1
ATOM 585 C C . TRP A 1 73 ? 3.303 2.897 -2.380 1.00 89.69 73 TRP A C 1
ATOM 587 O O . TRP A 1 73 ? 2.563 3.651 -3.007 1.00 89.69 73 TRP A O 1
ATOM 597 N N . VAL A 1 74 ? 2.996 2.415 -1.174 1.00 85.81 74 VAL A N 1
ATOM 598 C CA . VAL A 1 74 ? 1.748 2.740 -0.478 1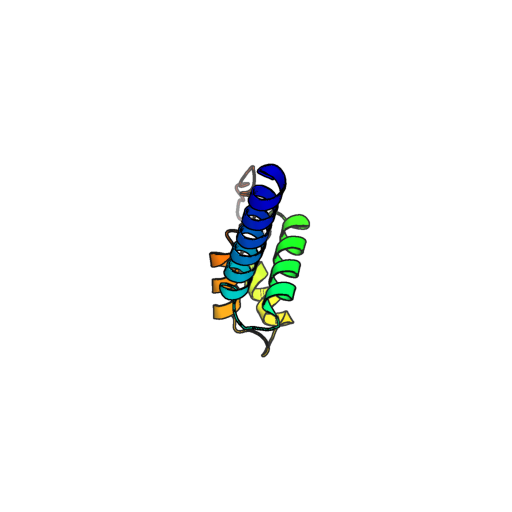.00 85.81 74 VAL A CA 1
ATOM 599 C C . VAL A 1 74 ? 1.620 4.255 -0.284 1.00 85.81 74 VAL A C 1
ATOM 601 O O . VAL A 1 74 ? 0.591 4.834 -0.614 1.00 85.81 74 VAL A O 1
ATOM 604 N N . SER A 1 75 ? 2.678 4.927 0.176 1.00 84.56 75 SER A N 1
ATOM 605 C CA . SER A 1 75 ? 2.647 6.377 0.428 1.00 84.56 75 SER A CA 1
ATOM 606 C C . SER A 1 75 ? 2.483 7.206 -0.851 1.00 84.56 75 SER A C 1
ATOM 608 O O . SER A 1 75 ? 1.733 8.177 -0.849 1.00 84.56 75 SER A O 1
ATOM 610 N N . LYS A 1 76 ? 3.145 6.817 -1.947 1.00 82.44 76 LYS A N 1
ATOM 611 C CA . LYS A 1 76 ? 3.050 7.495 -3.251 1.00 82.44 76 LYS A CA 1
ATOM 612 C C . LYS A 1 76 ? 1.735 7.231 -3.973 1.00 82.44 76 LYS A C 1
ATOM 614 O O . LYS A 1 76 ? 1.321 8.058 -4.774 1.00 82.44 76 LYS A O 1
ATOM 619 N N . SER A 1 77 ? 1.097 6.092 -3.709 1.00 77.81 77 SER A N 1
ATOM 620 C CA . SER A 1 77 ? -0.171 5.742 -4.350 1.00 77.81 77 SER A CA 1
ATOM 621 C C . SER A 1 77 ? -1.325 6.658 -3.938 1.00 77.81 77 SER A C 1
ATOM 623 O O . SER A 1 77 ? -2.344 6.684 -4.619 1.00 77.81 77 SER A O 1
ATOM 625 N N . GLY A 1 78 ? -1.197 7.376 -2.813 1.00 73.88 78 GLY A N 1
ATOM 626 C CA . GLY A 1 78 ? -2.284 8.173 -2.239 1.00 73.88 78 GLY A CA 1
ATOM 627 C C . GLY A 1 78 ? -3.462 7.336 -1.728 1.00 73.88 78 GLY A C 1
ATOM 628 O O . GLY A 1 78 ? -4.369 7.889 -1.114 1.00 73.88 78 GLY A O 1
ATOM 629 N N . MET A 1 79 ? -3.441 6.014 -1.929 1.00 70.06 79 MET A N 1
ATOM 630 C CA . MET A 1 79 ? -4.436 5.103 -1.394 1.00 70.06 79 MET A CA 1
ATOM 631 C C . MET A 1 79 ? -4.234 5.019 0.121 1.00 70.06 79 MET A C 1
ATOM 633 O O . MET A 1 79 ? -3.183 4.608 0.620 1.00 70.06 79 MET A O 1
ATOM 637 N N . GLN A 1 80 ? -5.236 5.484 0.853 1.00 67.94 80 GLN A N 1
ATOM 638 C CA . GLN A 1 80 ? -5.322 5.370 2.298 1.00 67.94 80 GLN A CA 1
ATOM 639 C C . GLN A 1 80 ? -6.625 4.646 2.634 1.00 67.94 80 GLN A C 1
ATOM 641 O O . GLN A 1 80 ? -7.602 4.818 1.904 1.00 67.94 80 GLN A O 1
ATOM 646 N N . PRO A 1 81 ? -6.652 3.846 3.714 1.00 69.94 81 PRO A N 1
ATOM 647 C CA . PRO A 1 81 ? -7.909 3.323 4.223 1.00 69.94 81 PRO A CA 1
ATOM 648 C C . PRO A 1 81 ? -8.835 4.499 4.537 1.00 69.94 81 PRO A C 1
ATOM 650 O O . PRO A 1 81 ? -8.381 5.515 5.081 1.00 69.94 81 PRO A O 1
ATOM 653 N N . ASP A 1 82 ? -10.116 4.360 4.201 1.00 65.19 82 ASP A N 1
ATOM 654 C CA . ASP A 1 82 ? -11.111 5.352 4.587 1.00 65.19 82 ASP A CA 1
ATOM 655 C C . ASP A 1 82 ? -11.054 5.531 6.103 1.00 65.19 82 ASP A C 1
ATOM 657 O O . ASP A 1 82 ? -11.061 4.562 6.872 1.00 65.19 82 ASP A O 1
ATOM 661 N N . ARG A 1 83 ? -10.963 6.791 6.548 1.00 64.44 83 ARG A N 1
ATOM 662 C CA . ARG A 1 83 ? -10.967 7.082 7.982 1.00 64.44 83 ARG A CA 1
ATOM 663 C C . ARG A 1 83 ? -12.248 6.485 8.569 1.00 64.44 83 ARG A C 1
ATOM 665 O O . ARG A 1 83 ? -13.330 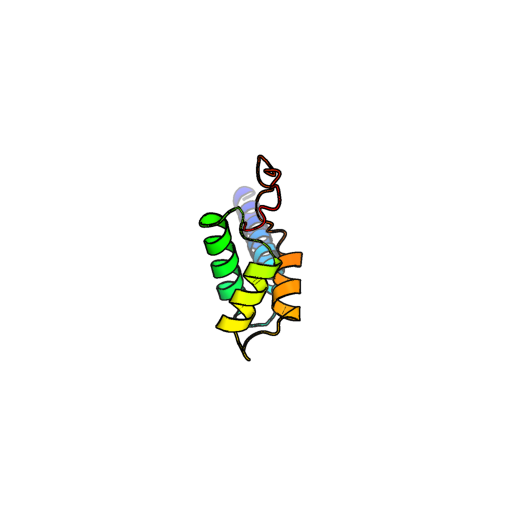6.780 8.053 1.00 64.44 83 ARG A O 1
ATOM 672 N N . PRO A 1 84 ? -12.157 5.652 9.620 1.00 67.50 84 PRO A N 1
ATOM 673 C CA . PRO A 1 84 ? -13.337 5.025 10.188 1.00 67.50 84 PRO A CA 1
ATOM 674 C C . PRO A 1 84 ? -14.341 6.109 10.588 1.00 67.50 84 PRO A C 1
ATOM 676 O O . PRO A 1 84 ? -13.988 7.072 11.269 1.00 67.50 84 PRO A O 1
ATOM 679 N N . LYS A 1 85 ? -15.604 5.954 10.162 1.00 65.94 85 LYS A N 1
ATOM 680 C CA . LYS A 1 85 ? -16.683 6.930 10.422 1.00 65.94 85 LYS A CA 1
ATOM 681 C C . LYS A 1 85 ? -16.884 7.214 11.916 1.00 65.94 85 LYS A C 1
ATOM 683 O O . LYS A 1 85 ? -17.381 8.277 12.269 1.00 65.94 85 LYS A O 1
ATOM 688 N N . LYS A 1 86 ? -16.504 6.272 12.785 1.00 68.25 86 LYS A N 1
ATOM 689 C CA . LYS A 1 86 ? -16.404 6.454 14.235 1.00 68.25 86 LYS A CA 1
ATOM 690 C C . LYS A 1 86 ? -15.167 5.727 14.751 1.00 68.25 86 LYS A C 1
ATOM 692 O O . LYS A 1 86 ? -15.034 4.522 14.549 1.00 68.25 86 LYS A O 1
ATOM 697 N N . TYR A 1 87 ? -14.303 6.449 15.453 1.00 63.41 87 TYR A N 1
ATOM 698 C CA . TYR A 1 87 ? -13.343 5.839 16.365 1.00 63.41 87 TYR A CA 1
ATOM 699 C C . TYR A 1 87 ? -14.115 5.463 17.631 1.00 63.41 87 TYR A C 1
ATOM 701 O O . TYR A 1 87 ? -14.625 6.344 18.321 1.00 63.41 87 TYR A O 1
ATOM 709 N N . LEU A 1 88 ? -14.283 4.167 17.893 1.00 68.00 88 LEU A N 1
ATOM 710 C CA . LEU A 1 88 ? -14.888 3.709 19.141 1.00 68.00 88 LEU A CA 1
ATOM 711 C C . LEU A 1 88 ? -13.842 3.833 20.252 1.00 68.00 88 LEU A C 1
ATOM 713 O O . LEU A 1 88 ? -12.737 3.305 20.123 1.00 68.00 88 LEU A O 1
ATOM 717 N N . SER A 1 89 ? -14.184 4.544 21.325 1.00 75.19 89 SER A N 1
ATOM 718 C CA . SER A 1 89 ? -13.424 4.494 22.571 1.00 75.19 89 SER A CA 1
ATOM 719 C C . SER A 1 89 ? -13.500 3.079 23.137 1.00 75.19 89 SER A C 1
ATOM 721 O O . SER A 1 89 ? -14.570 2.469 23.132 1.00 75.19 89 SER A O 1
ATOM 723 N N . PHE A 1 90 ? -12.380 2.563 23.630 1.00 74.69 90 PHE A N 1
ATOM 724 C CA . PHE A 1 90 ? -12.340 1.310 24.373 1.00 74.69 90 PHE A CA 1
ATOM 725 C C . PHE A 1 90 ? -11.831 1.582 25.786 1.00 74.69 90 PHE A C 1
ATOM 727 O O . PHE A 1 90 ? -11.014 2.479 25.995 1.00 74.69 90 PHE A O 1
ATOM 734 N N . GLU A 1 91 ? -12.311 0.794 26.739 1.00 81.56 91 GLU A N 1
ATOM 735 C CA . GLU A 1 91 ? -11.787 0.756 28.101 1.00 81.56 91 GLU A CA 1
ATOM 736 C C . GLU A 1 91 ? -11.010 -0.546 28.302 1.00 81.56 91 GLU A C 1
ATOM 738 O O . GLU A 1 91 ? -11.349 -1.588 27.733 1.00 81.56 91 GLU A O 1
ATOM 743 N N . LEU A 1 92 ? -9.934 -0.481 29.087 1.00 73.06 92 LEU A N 1
ATOM 744 C CA . LEU A 1 92 ? -9.138 -1.654 29.431 1.00 73.06 92 LEU A CA 1
ATOM 745 C C . LEU A 1 92 ? -9.879 -2.468 30.493 1.00 73.06 92 LEU A C 1
ATOM 747 O O . LEU A 1 92 ? -10.087 -2.004 31.612 1.00 73.06 92 LEU A O 1
ATOM 751 N N . VAL A 1 93 ? -10.262 -3.693 30.138 1.00 80.56 93 VAL A N 1
ATOM 752 C CA . VAL A 1 93 ? -10.860 -4.655 31.066 1.00 80.56 93 VAL A CA 1
ATOM 753 C C . VAL A 1 93 ? -9.744 -5.509 31.659 1.00 80.56 93 VAL A C 1
ATOM 755 O O . VAL A 1 93 ? -9.022 -6.186 30.927 1.00 80.56 93 VAL A O 1
ATOM 758 N N . PHE A 1 94 ? -9.608 -5.482 32.982 1.00 82.75 94 PHE A N 1
ATOM 759 C CA . PHE A 1 94 ? -8.655 -6.312 33.717 1.00 82.75 94 PHE A CA 1
ATOM 760 C C . PHE A 1 94 ? -9.363 -7.554 34.292 1.00 82.75 94 PHE A C 1
ATOM 762 O O . PHE A 1 94 ? -10.505 -7.433 34.748 1.00 82.75 94 PHE A O 1
ATOM 769 N N . PRO A 1 95 ? -8.733 -8.745 34.265 1.00 71.94 95 PRO A N 1
ATOM 770 C CA . PRO A 1 95 ? -9.283 -9.943 34.897 1.00 71.94 95 PRO A CA 1
ATOM 771 C C . PRO A 1 95 ? -9.353 -9.780 36.425 1.00 71.94 95 PRO A C 1
ATOM 773 O O . PRO A 1 95 ? -8.526 -9.080 37.010 1.00 71.94 95 PRO A O 1
ATOM 776 N N . LYS A 1 96 ? -10.352 -10.417 37.047 1.00 67.38 96 LYS A N 1
ATOM 777 C CA . LYS A 1 96 ? -10.495 -10.511 38.508 1.00 67.38 96 LYS A CA 1
ATOM 778 C C . LYS A 1 96 ? -9.696 -11.675 39.071 1.00 67.38 96 LYS A C 1
ATOM 780 O O . LYS A 1 96 ? -9.652 -12.720 38.385 1.00 67.38 96 LYS A O 1
#

Organism: NCBI:txid1987580

Foldseek 3Di:
DVVVVVVVVVVVVVVVVVVVVVVPFDPQPCLVVLVVVVVVCCVVPLPDDPVNSLVVCCVVCPPRADSVRSSVSCVVVPDDRDDPPDDDDDDDDDDD

Secondary structure (DSSP, 8-state):
-HHHHHHHHHHHHHHHHHHHHHHTS-S-TTHHHHHHHHHHHHHH-TT--HHHHHHHHHHHTTTTS-HHHHHHHHHHH---PPPPS------PPPP-

pLDDT: mean 78.58, std 9.96, range [53.66, 91.25]

Sequence (96 aa):
MYQSIRSDTVEKEIISNVNKAKASKPRNSYYDEVMAVIKLTWEKYPCASKTGLINALCFHYHEKVSRNTLSNWVSKSGMQPDRPKKYLSFELVFPK